Protein AF-A0A9Q1ANT7-F1 (afdb_monomer)

Organism: NCBI:txid2511006

Sequence (98 aa):
MLDNAIFPDCITYSTIMYQYCRRGNLDGAIELWDAMLNKGLKPDTLAYNFLIYGCCIAGELGKAFEFRDDMIRRGVKPNQATHSALTREVFKEVFYFY

Nearest PDB structures (foldseek):
  5i9h-assembly1_A  TM=9.262E-01  e=2.438E-06  unidentified
  5i9f-assembly1_A  TM=9.531E-01  e=4.478E-06  unidentified
  5orm-assembly1_A  TM=9.279E-01  e=4.237E-06  synthetic construct
  4pjs-assembly1_A  TM=9.174E-01  e=3.590E-06  unidentified
  4pjq-assembly2_B  TM=8.699E-01  e=2.182E-06  unidentified

InterPro domains:
  IPR002885 Pentatricopeptide repe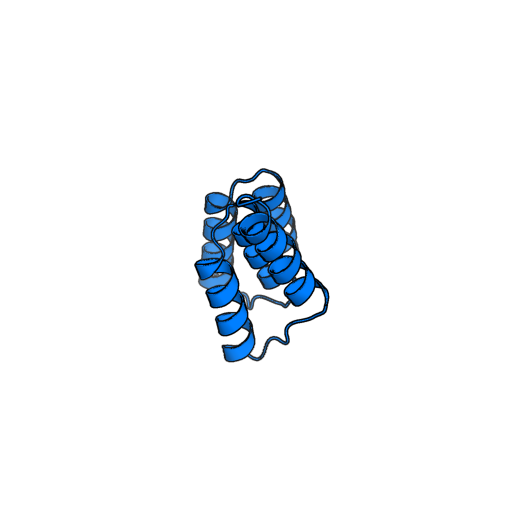at [PF13041] (8-56)
  IPR002885 Pentatricopeptide repeat [PS51375] (9-43)
  IPR002885 Pentatricopeptide repeat [PS51375] (44-78)
  IPR002885 Pentatricopeptide repeat [TIGR00756] (11-45)
  IPR002885 Pentatricopeptide repeat [TIGR00756] (47-79)
  IPR011990 Tetratricopeptide-like helical domain superfamily [G3DSA:1.25.40.10] (1-95)

pLDDT: mean 82.61, std 16.27, range [38.5, 95.88]

Mean predicted aligned error: 7.46 Å

Solvent-accessible surface area (backbone atoms only — not comparable to full-atom values): 5551 Å² total; per-residue (Å²): 132,84,81,79,78,76,74,80,48,70,65,53,50,34,54,52,31,38,53,26,24,76,70,70,36,44,66,64,24,49,54,48,48,51,52,39,49,76,70,70,52,75,81,50,64,64,42,50,37,35,51,30,38,18,25,30,77,71,68,37,50,68,60,22,50,52,50,53,51,50,34,50,77,72,71,39,70,84,49,74,65,45,53,50,37,57,51,63,42,56,57,53,70,69,55,76,79,113

Foldseek 3Di:
DPPPPPPDALVNLLVVLLVCLVVLNLVVSVVSVVVCVVVVHDHAQSSLLSNLLSCLVNVVLVVSVVSVVVCVVVVHDHDPSSVCSNVVSVVVVVPVVD

Secondary structure (DSSP, 8-state):
---------HHHHHHHHHHHHHTT-HHHHHHHHHHHHHTTPPP-HHHHHHHHHHHHHTT-HHHHHHHHHHHHHTTPPP-HHHHHHHHHHHHHHHHTT-

Structure (mmCIF, N/CA/C/O backbone):
data_AF-A0A9Q1ANT7-F1
#
_entry.id   AF-A0A9Q1ANT7-F1
#
loop_
_atom_site.group_PDB
_atom_site.id
_atom_site.type_symbol
_atom_site.label_atom_id
_atom_site.label_alt_id
_atom_site.label_comp_id
_atom_site.label_asym_id
_atom_site.label_entity_id
_atom_site.label_seq_id
_atom_site.pdbx_PDB_ins_code
_atom_site.Cartn_x
_atom_site.Cartn_y
_atom_site.Cartn_z
_atom_site.occupancy
_atom_site.B_iso_or_equiv
_atom_site.auth_seq_id
_atom_site.auth_comp_id
_atom_site.auth_asym_id
_atom_site.auth_atom_id
_atom_site.pdbx_PDB_model_num
ATOM 1 N N . MET A 1 1 ? 22.146 11.677 -26.694 1.00 38.50 1 MET A N 1
ATOM 2 C CA . MET A 1 1 ? 21.636 11.617 -25.311 1.00 38.50 1 MET A CA 1
ATOM 3 C C . MET A 1 1 ? 20.795 10.361 -25.235 1.00 38.50 1 MET A C 1
ATOM 5 O O . MET A 1 1 ? 19.739 10.325 -25.847 1.00 38.50 1 MET A O 1
ATOM 9 N N . LEU A 1 2 ? 21.349 9.289 -24.666 1.00 40.75 2 LEU A N 1
ATOM 10 C CA . LEU A 1 2 ? 20.610 8.046 -24.465 1.00 40.75 2 LEU A CA 1
ATOM 11 C C . LEU A 1 2 ? 19.692 8.285 -23.274 1.00 40.75 2 LEU A C 1
ATOM 13 O O . LEU A 1 2 ? 20.160 8.414 -22.145 1.00 40.75 2 LEU A O 1
ATOM 17 N N . ASP A 1 3 ? 18.409 8.428 -23.571 1.00 45.53 3 ASP A N 1
ATOM 18 C CA . ASP A 1 3 ? 17.338 8.400 -22.592 1.00 45.53 3 ASP A CA 1
ATOM 19 C C . ASP A 1 3 ? 17.338 6.980 -22.005 1.00 45.53 3 ASP A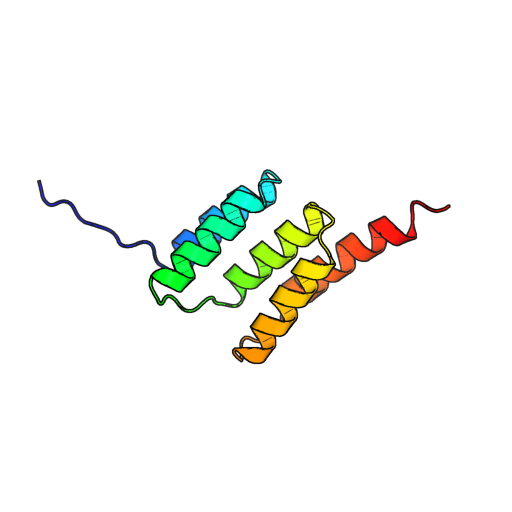 C 1
ATOM 21 O O . ASP A 1 3 ? 16.750 6.048 -22.556 1.00 45.53 3 ASP A O 1
ATOM 25 N N . ASN A 1 4 ? 18.138 6.768 -20.957 1.00 42.44 4 ASN A N 1
ATOM 26 C CA . ASN A 1 4 ? 18.110 5.543 -20.170 1.00 42.44 4 ASN A CA 1
ATOM 27 C C . ASN A 1 4 ? 16.763 5.537 -19.450 1.00 42.44 4 ASN A C 1
ATOM 29 O O . ASN A 1 4 ? 16.662 5.986 -18.310 1.00 42.44 4 ASN A O 1
ATOM 33 N N . ALA A 1 5 ? 15.723 5.074 -20.140 1.00 49.00 5 ALA A N 1
ATOM 34 C CA . ALA A 1 5 ? 14.411 4.835 -19.571 1.00 49.00 5 ALA A CA 1
ATOM 35 C C . ALA A 1 5 ? 14.546 3.727 -18.518 1.00 49.00 5 ALA A C 1
ATOM 37 O O . ALA A 1 5 ? 14.366 2.542 -18.795 1.00 49.00 5 ALA A O 1
ATOM 38 N N . ILE A 1 6 ? 14.936 4.114 -17.303 1.00 59.06 6 ILE A N 1
ATOM 39 C CA . ILE A 1 6 ? 14.898 3.247 -16.134 1.00 59.06 6 ILE A CA 1
ATOM 40 C C . ILE A 1 6 ? 13.415 3.031 -15.855 1.00 59.06 6 ILE A C 1
ATOM 42 O O . ILE A 1 6 ? 12.725 3.917 -15.349 1.00 59.06 6 ILE A O 1
ATOM 46 N N . PHE A 1 7 ? 12.905 1.871 -16.256 1.00 60.56 7 PHE A N 1
ATOM 47 C CA . PHE A 1 7 ? 11.543 1.483 -15.935 1.00 60.56 7 PHE A CA 1
ATOM 48 C C . PHE A 1 7 ? 11.442 1.287 -14.419 1.00 60.56 7 PHE A C 1
ATOM 50 O O . PHE A 1 7 ? 12.212 0.496 -13.871 1.00 60.56 7 PHE A O 1
ATOM 57 N N . PRO A 1 8 ? 10.520 1.989 -13.735 1.00 71.69 8 PRO A N 1
ATOM 58 C CA . PRO A 1 8 ? 10.300 1.784 -12.312 1.00 71.69 8 PRO A CA 1
ATOM 59 C C . PRO A 1 8 ? 9.938 0.322 -12.044 1.00 71.69 8 PRO A C 1
ATOM 61 O O . PRO A 1 8 ? 9.010 -0.214 -12.654 1.00 71.69 8 PRO A O 1
ATOM 64 N N . ASP A 1 9 ? 10.674 -0.309 -11.139 1.00 77.81 9 ASP A N 1
ATOM 65 C CA . ASP A 1 9 ? 10.420 -1.663 -10.659 1.00 77.81 9 ASP A CA 1
ATOM 66 C C . ASP A 1 9 ? 9.498 -1.655 -9.424 1.00 77.81 9 ASP A C 1
ATOM 68 O O . ASP A 1 9 ? 9.088 -0.600 -8.927 1.00 77.81 9 ASP A O 1
ATOM 72 N N . CYS A 1 10 ? 9.160 -2.839 -8.901 1.00 79.38 10 CYS A N 1
ATOM 73 C CA . CYS A 1 10 ? 8.298 -2.970 -7.721 1.00 79.38 10 CYS A CA 1
ATOM 74 C C . CYS A 1 10 ? 8.825 -2.183 -6.507 1.00 79.38 10 CYS A C 1
ATOM 76 O O . CYS A 1 10 ? 8.029 -1.647 -5.734 1.00 79.38 10 CYS A O 1
ATOM 78 N N . ILE A 1 11 ? 10.150 -2.074 -6.351 1.00 81.50 11 ILE A N 1
ATOM 79 C CA . ILE A 1 11 ? 10.787 -1.336 -5.252 1.00 81.50 11 ILE A CA 1
ATOM 80 C C . ILE A 1 11 ? 10.533 0.163 -5.408 1.00 81.50 11 ILE A C 1
ATOM 82 O O . ILE A 1 11 ? 10.179 0.836 -4.435 1.00 81.50 11 ILE A O 1
ATOM 86 N N . THR A 1 12 ? 10.663 0.683 -6.629 1.00 85.81 12 THR A N 1
ATOM 87 C CA . THR A 1 12 ? 10.409 2.092 -6.938 1.00 85.81 12 THR A CA 1
ATOM 88 C C . THR A 1 12 ? 8.957 2.459 -6.640 1.00 85.81 12 THR A C 1
ATOM 90 O O . THR A 1 12 ? 8.708 3.407 -5.896 1.00 85.81 12 THR A O 1
ATOM 93 N N . TYR A 1 13 ? 7.997 1.666 -7.129 1.00 88.12 13 TYR A N 1
ATOM 94 C CA . TYR A 1 13 ? 6.575 1.865 -6.831 1.00 88.12 13 TYR A CA 1
ATOM 95 C C . TYR A 1 13 ? 6.294 1.817 -5.327 1.00 88.12 13 TYR A C 1
ATOM 97 O O . TYR A 1 13 ? 5.732 2.765 -4.780 1.00 88.12 13 TYR A O 1
ATOM 105 N N . SER A 1 14 ? 6.767 0.774 -4.640 1.00 83.56 14 SER A N 1
ATOM 106 C CA . SER A 1 14 ? 6.552 0.599 -3.198 1.00 83.56 14 SER A CA 1
ATOM 107 C C . SER A 1 14 ? 7.113 1.768 -2.384 1.00 83.56 14 SER A C 1
ATOM 109 O O . SER A 1 14 ? 6.467 2.263 -1.462 1.00 83.56 14 SER A O 1
ATOM 111 N N . THR A 1 15 ? 8.300 2.260 -2.749 1.00 87.81 15 THR A N 1
ATOM 112 C CA . THR A 1 15 ? 8.940 3.399 -2.076 1.00 87.81 15 THR A CA 1
ATOM 113 C C . THR A 1 15 ? 8.108 4.668 -2.214 1.00 87.81 15 THR A C 1
ATOM 115 O O . THR A 1 15 ? 7.912 5.382 -1.229 1.00 87.81 15 THR A O 1
ATOM 118 N N . ILE A 1 16 ? 7.603 4.957 -3.416 1.00 88.94 16 ILE A N 1
ATOM 119 C CA . ILE A 1 16 ? 6.809 6.164 -3.656 1.00 88.94 16 ILE A CA 1
ATOM 120 C C . ILE A 1 16 ? 5.429 6.029 -2.994 1.00 88.94 16 ILE A C 1
ATOM 122 O O . ILE A 1 16 ? 4.996 6.963 -2.319 1.00 88.94 16 ILE A O 1
ATOM 126 N N . MET A 1 17 ? 4.784 4.860 -3.079 1.00 89.44 17 MET A N 1
ATOM 127 C CA . MET A 1 17 ? 3.526 4.571 -2.377 1.00 89.44 17 MET A CA 1
ATOM 128 C C . MET A 1 17 ? 3.651 4.827 -0.872 1.00 89.44 17 MET A C 1
ATOM 130 O O . MET A 1 17 ? 2.813 5.515 -0.296 1.00 89.44 17 MET A O 1
ATOM 134 N N . TYR A 1 18 ? 4.737 4.374 -0.239 1.00 87.00 18 TYR A N 1
ATOM 135 C CA . TYR A 1 18 ? 4.993 4.664 1.172 1.00 87.00 18 TYR A CA 1
ATOM 136 C C . TYR A 1 18 ? 5.048 6.167 1.468 1.00 87.00 18 TYR A C 1
ATOM 138 O O . TYR A 1 18 ? 4.491 6.615 2.472 1.00 87.00 18 TYR A O 1
ATOM 146 N N . GLN A 1 19 ? 5.685 6.968 0.605 1.00 90.62 19 GLN A N 1
ATOM 147 C CA . GLN A 1 19 ? 5.723 8.424 0.788 1.00 90.62 19 GLN A CA 1
ATOM 148 C C . GLN A 1 19 ? 4.333 9.057 0.677 1.00 90.62 19 GLN A C 1
ATOM 150 O O . GLN A 1 19 ? 4.017 9.945 1.469 1.00 90.62 19 GLN A O 1
ATOM 155 N N . TYR A 1 20 ? 3.502 8.592 -0.259 1.00 89.75 20 TYR A N 1
ATOM 156 C CA . TYR A 1 20 ? 2.110 9.030 -0.384 1.00 89.75 20 TYR A CA 1
ATOM 157 C C . TYR A 1 20 ? 1.299 8.686 0.871 1.00 89.75 20 TYR A C 1
ATOM 159 O O . TYR A 1 20 ? 0.732 9.588 1.494 1.00 89.75 20 TYR A O 1
ATOM 167 N N . CYS A 1 21 ? 1.351 7.430 1.326 1.00 86.38 21 CYS A N 1
ATOM 168 C CA . CYS A 1 21 ? 0.664 6.983 2.540 1.00 86.38 21 CYS A CA 1
ATOM 169 C C . CYS A 1 21 ? 1.109 7.771 3.781 1.00 86.38 21 CYS A C 1
ATOM 171 O O . CYS A 1 21 ? 0.276 8.223 4.560 1.00 86.38 21 CYS A O 1
ATOM 173 N N . ARG A 1 22 ? 2.417 8.017 3.949 1.00 84.69 22 ARG A N 1
ATOM 174 C CA . ARG A 1 22 ? 2.948 8.825 5.064 1.00 84.69 22 ARG A CA 1
ATOM 175 C C . ARG A 1 22 ? 2.458 10.267 5.075 1.00 84.69 22 ARG A C 1
ATOM 177 O O . ARG A 1 22 ? 2.416 10.875 6.140 1.00 84.69 22 ARG A O 1
ATOM 184 N N . ARG A 1 23 ? 2.159 10.829 3.905 1.00 87.88 23 ARG A N 1
ATOM 185 C CA . ARG A 1 23 ? 1.626 12.190 3.757 1.00 87.88 23 ARG A CA 1
ATOM 186 C C . ARG A 1 23 ? 0.099 12.234 3.870 1.00 87.88 23 ARG A C 1
ATOM 188 O O . ARG A 1 23 ? -0.471 13.301 3.681 1.00 87.88 23 ARG A O 1
ATOM 195 N N . GLY A 1 24 ? -0.551 11.101 4.151 1.00 84.62 24 GLY A N 1
ATOM 196 C CA . GLY A 1 24 ? -2.010 10.988 4.193 1.00 84.62 24 GLY A CA 1
ATOM 197 C C . GLY A 1 24 ? -2.673 11.065 2.816 1.00 84.62 24 GLY A C 1
ATOM 198 O O . GLY A 1 24 ? -3.887 11.197 2.736 1.00 84.62 24 GLY A O 1
ATOM 199 N N . ASN A 1 25 ? -1.901 10.987 1.730 1.00 90.50 25 ASN A N 1
ATOM 200 C CA . ASN A 1 25 ? -2.436 11.011 0.374 1.00 90.50 25 ASN A CA 1
ATOM 201 C C . ASN A 1 25 ? -2.656 9.571 -0.105 1.00 90.50 25 ASN A C 1
ATOM 203 O O . ASN A 1 25 ? -1.808 8.995 -0.787 1.00 90.50 25 ASN A O 1
ATOM 207 N N . LEU A 1 26 ? -3.775 8.979 0.317 1.00 91.75 26 LEU A N 1
ATOM 208 C CA . LEU A 1 26 ? -4.144 7.616 -0.060 1.00 91.75 26 LEU A CA 1
ATOM 209 C C . LEU A 1 26 ? -4.464 7.502 -1.557 1.00 91.75 26 LEU A C 1
ATOM 211 O O . LEU A 1 26 ? -4.051 6.527 -2.179 1.00 91.75 26 LEU A O 1
ATOM 215 N N . ASP A 1 27 ? -5.114 8.507 -2.144 1.00 93.62 27 ASP A N 1
ATOM 216 C CA . ASP A 1 27 ? -5.492 8.500 -3.562 1.00 93.62 27 ASP A CA 1
ATOM 217 C C . ASP A 1 27 ? -4.263 8.367 -4.468 1.00 93.62 27 ASP A C 1
ATOM 219 O O . ASP A 1 27 ? -4.210 7.481 -5.317 1.00 93.62 27 ASP A O 1
ATOM 223 N N . GLY A 1 28 ? -3.206 9.144 -4.209 1.00 93.88 28 GLY A N 1
ATOM 224 C CA . GLY A 1 28 ? -1.950 9.033 -4.957 1.00 93.88 28 GLY A CA 1
ATOM 225 C C . GLY A 1 28 ? -1.240 7.685 -4.771 1.00 93.88 28 GLY A C 1
ATOM 226 O O . GLY A 1 28 ? -0.560 7.206 -5.679 1.00 93.88 28 GLY A O 1
ATOM 227 N N . ALA A 1 29 ? -1.409 7.030 -3.616 1.00 93.62 29 ALA A N 1
ATOM 228 C CA . ALA A 1 29 ? -0.897 5.675 -3.414 1.00 93.62 29 ALA A CA 1
ATOM 229 C C . ALA A 1 29 ? -1.694 4.631 -4.219 1.00 93.62 29 ALA A C 1
ATOM 231 O O . ALA A 1 29 ? -1.093 3.694 -4.745 1.00 93.62 29 ALA A O 1
ATOM 232 N N . ILE A 1 30 ? -3.014 4.805 -4.346 1.00 93.69 30 ILE A N 1
ATOM 233 C CA . ILE A 1 30 ? -3.890 3.943 -5.155 1.00 93.69 30 ILE A CA 1
ATOM 234 C C . ILE A 1 30 ? -3.612 4.140 -6.651 1.00 93.69 30 ILE A C 1
ATOM 236 O O . ILE A 1 30 ? -3.466 3.161 -7.375 1.00 93.69 30 ILE A O 1
ATOM 240 N N . GLU A 1 31 ? -3.423 5.374 -7.117 1.00 94.56 31 GLU A N 1
ATOM 241 C CA . GLU A 1 31 ? -3.044 5.635 -8.514 1.00 94.56 31 GLU A CA 1
ATOM 242 C C . GLU A 1 31 ? -1.733 4.928 -8.894 1.00 94.56 31 GLU A C 1
ATOM 244 O O . GLU A 1 31 ? -1.610 4.342 -9.973 1.00 94.56 31 GLU A O 1
ATOM 249 N N . LEU A 1 32 ? -0.743 4.935 -7.993 1.00 92.75 32 LEU A N 1
ATOM 250 C CA . LEU A 1 32 ? 0.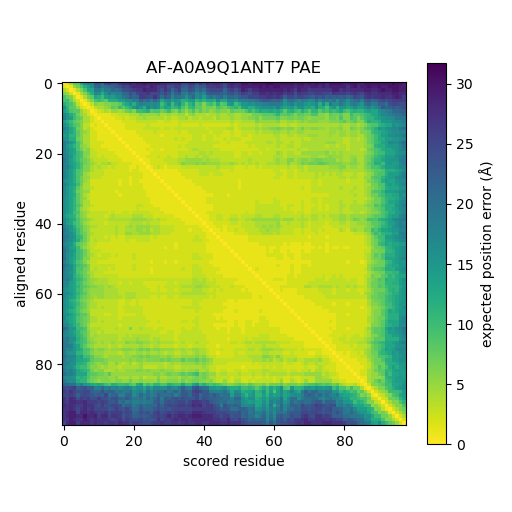510 4.210 -8.202 1.00 92.75 32 LEU A CA 1
ATOM 251 C C . LEU A 1 32 ? 0.335 2.696 -8.186 1.00 92.75 32 LEU A C 1
ATOM 253 O O . LEU A 1 32 ? 1.009 2.005 -8.953 1.00 92.75 32 LEU A O 1
ATOM 257 N N . TRP A 1 33 ? -0.548 2.184 -7.335 1.00 93.75 33 TRP A N 1
ATOM 258 C CA . TRP A 1 33 ? -0.906 0.773 -7.317 1.00 93.75 33 TRP A CA 1
ATOM 259 C C . TRP A 1 33 ? -1.516 0.330 -8.645 1.00 93.75 33 TRP A C 1
ATOM 261 O O . TRP A 1 33 ? -1.057 -0.641 -9.248 1.00 93.75 33 TRP A O 1
ATOM 271 N N . ASP A 1 34 ? -2.486 1.083 -9.155 1.00 94.06 34 ASP A N 1
ATOM 272 C CA . ASP A 1 34 ? -3.124 0.783 -10.433 1.00 94.06 34 ASP A CA 1
ATOM 273 C C . ASP A 1 34 ? -2.120 0.887 -11.583 1.00 94.06 34 ASP A C 1
ATOM 275 O O . ASP A 1 34 ? -2.073 0.022 -12.457 1.00 94.06 34 ASP A O 1
ATOM 279 N N . ALA A 1 35 ? -1.238 1.890 -11.559 1.00 92.62 35 ALA A N 1
ATOM 280 C CA . ALA A 1 35 ? -0.158 2.010 -12.532 1.00 92.62 35 ALA A CA 1
ATOM 281 C C . ALA A 1 35 ? 0.818 0.819 -12.483 1.00 92.62 35 ALA A C 1
ATOM 283 O O . ALA A 1 35 ? 1.266 0.354 -13.534 1.00 92.62 35 ALA A O 1
ATOM 284 N N . MET A 1 36 ? 1.139 0.307 -11.290 1.00 92.06 36 MET A N 1
ATOM 285 C CA . MET A 1 36 ? 1.957 -0.894 -11.109 1.00 92.06 36 MET A CA 1
ATOM 286 C C . MET A 1 36 ? 1.279 -2.120 -11.740 1.00 92.06 36 MET A C 1
ATOM 288 O O . MET A 1 36 ? 1.903 -2.833 -12.531 1.00 92.06 36 MET A O 1
ATOM 292 N N . LEU A 1 37 ? -0.008 -2.332 -11.450 1.00 92.00 37 LEU A N 1
ATOM 293 C CA . LEU A 1 37 ? -0.788 -3.444 -11.996 1.00 92.00 37 LEU A CA 1
ATOM 294 C C . LEU A 1 37 ? -0.957 -3.356 -13.518 1.00 92.00 37 LEU A C 1
ATOM 296 O O . LEU A 1 37 ? -0.771 -4.356 -14.211 1.00 92.00 37 LEU A O 1
ATOM 300 N N . ASN A 1 38 ? -1.241 -2.166 -14.050 1.00 93.38 38 ASN A N 1
ATOM 301 C CA . ASN A 1 38 ? -1.402 -1.921 -15.487 1.00 93.38 38 ASN A CA 1
ATOM 302 C C . ASN A 1 38 ? -0.113 -2.178 -16.278 1.00 93.38 38 ASN A C 1
ATOM 304 O O . ASN A 1 38 ? -0.163 -2.522 -17.457 1.00 93.38 38 ASN A O 1
ATOM 308 N N . LYS A 1 39 ? 1.051 -2.065 -15.629 1.00 90.31 39 LYS A N 1
ATOM 309 C CA . LYS A 1 39 ? 2.347 -2.457 -16.203 1.00 90.31 39 LYS A CA 1
ATOM 310 C C . LYS A 1 39 ? 2.643 -3.955 -16.100 1.00 90.31 39 LYS A C 1
ATOM 312 O O . LYS A 1 39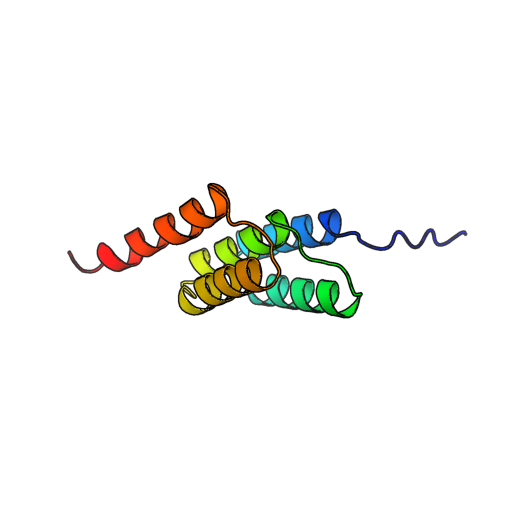 ? 3.714 -4.390 -16.514 1.00 90.31 39 LYS A O 1
ATOM 317 N N . GLY A 1 40 ? 1.730 -4.747 -15.539 1.00 89.94 40 GLY A N 1
ATOM 318 C CA . GLY A 1 40 ? 1.906 -6.184 -15.332 1.00 89.94 40 GLY A CA 1
ATOM 319 C C . GLY A 1 40 ? 2.889 -6.529 -14.211 1.00 89.94 40 GLY A C 1
ATOM 320 O O . GLY A 1 40 ? 3.301 -7.686 -14.096 1.00 89.94 40 GLY A O 1
ATOM 321 N N . LEU A 1 41 ? 3.275 -5.552 -13.384 1.00 90.12 41 LEU A N 1
ATOM 322 C CA . LEU A 1 41 ? 4.127 -5.809 -12.230 1.00 90.12 41 LEU A CA 1
ATOM 323 C C . LEU A 1 41 ? 3.324 -6.560 -11.167 1.00 90.12 41 LEU A C 1
ATOM 325 O O . LEU A 1 41 ? 2.160 -6.258 -10.905 1.00 90.12 41 LEU A O 1
ATOM 329 N N . LYS A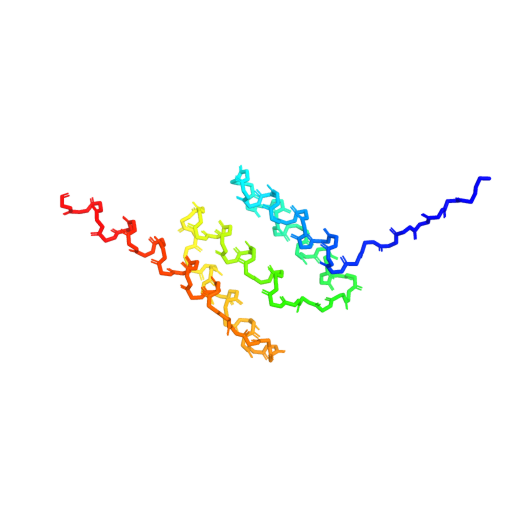 1 42 ? 3.961 -7.552 -10.543 1.00 89.69 42 LYS A N 1
ATOM 330 C CA . LYS A 1 42 ? 3.361 -8.322 -9.453 1.00 89.69 42 LYS A CA 1
ATOM 331 C C . LYS A 1 42 ? 3.656 -7.621 -8.129 1.00 89.69 42 LYS A C 1
ATOM 333 O O . LYS A 1 42 ? 4.835 -7.509 -7.783 1.00 89.69 42 LYS A O 1
ATOM 338 N N . PRO A 1 43 ? 2.631 -7.161 -7.393 1.00 89.94 43 PRO A N 1
ATOM 339 C CA . PRO A 1 43 ? 2.838 -6.597 -6.071 1.00 89.94 43 PRO A CA 1
ATOM 340 C C . PRO A 1 43 ? 3.403 -7.641 -5.120 1.00 89.94 43 PRO A C 1
ATOM 342 O O . PRO A 1 43 ? 2.959 -8.791 -5.104 1.00 89.94 43 PRO A O 1
ATOM 345 N N . ASP A 1 44 ? 4.388 -7.231 -4.333 1.00 89.38 44 ASP A N 1
ATOM 346 C CA . ASP A 1 44 ? 4.970 -8.047 -3.281 1.00 89.38 44 ASP A CA 1
ATOM 347 C C . ASP A 1 44 ? 4.356 -7.696 -1.918 1.00 89.38 44 ASP A C 1
ATOM 349 O O . ASP A 1 44 ? 3.508 -6.810 -1.781 1.00 89.38 44 ASP A O 1
ATOM 353 N N . THR A 1 45 ? 4.792 -8.402 -0.877 1.00 91.81 45 THR A N 1
ATOM 354 C CA . THR A 1 45 ? 4.345 -8.166 0.500 1.00 91.81 45 THR A CA 1
ATOM 355 C C . THR A 1 45 ? 4.524 -6.707 0.934 1.00 91.81 45 THR A C 1
ATOM 357 O O . THR A 1 45 ? 3.732 -6.204 1.730 1.00 91.81 45 THR A O 1
ATOM 360 N N . LEU A 1 46 ? 5.555 -6.021 0.433 1.00 89.81 46 LEU A N 1
ATOM 361 C CA . LEU A 1 46 ? 5.871 -4.657 0.832 1.00 89.81 46 LEU A CA 1
ATOM 362 C C . LEU A 1 46 ? 4.861 -3.661 0.247 1.00 89.81 46 LEU A C 1
ATOM 364 O O . LEU A 1 46 ? 4.326 -2.843 0.996 1.00 89.81 46 LEU A O 1
ATOM 368 N N . ALA A 1 47 ? 4.543 -3.784 -1.044 1.00 91.44 47 ALA A N 1
ATOM 369 C CA . ALA A 1 47 ? 3.538 -2.956 -1.710 1.00 91.44 47 ALA A CA 1
ATOM 370 C C . ALA A 1 47 ? 2.161 -3.060 -1.026 1.00 91.44 47 ALA A C 1
ATOM 372 O O . ALA A 1 47 ? 1.543 -2.038 -0.716 1.00 91.44 47 ALA A O 1
ATOM 373 N N . TYR A 1 48 ? 1.720 -4.284 -0.702 1.00 94.25 48 TYR A N 1
ATOM 374 C CA . TYR A 1 48 ? 0.479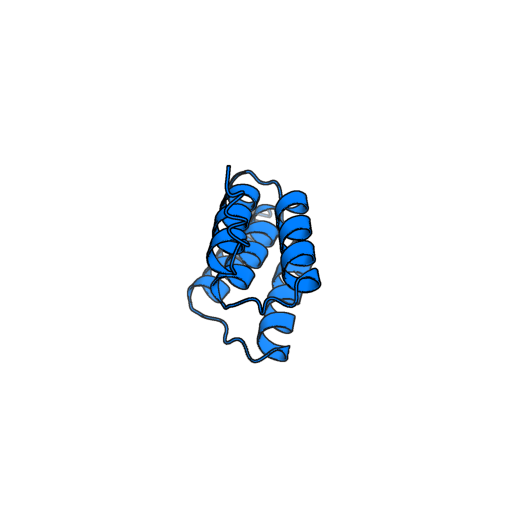 -4.508 0.053 1.00 94.25 48 TYR A CA 1
ATOM 375 C C . TYR A 1 48 ? 0.510 -3.846 1.427 1.00 94.25 48 TYR A C 1
ATOM 377 O O . TYR A 1 48 ? -0.434 -3.157 1.809 1.00 94.25 48 TYR A O 1
ATOM 385 N N . ASN A 1 49 ? 1.598 -4.032 2.174 1.00 92.62 49 ASN A N 1
ATOM 386 C CA . ASN A 1 49 ? 1.712 -3.478 3.518 1.00 92.62 49 ASN A CA 1
ATOM 387 C C . ASN A 1 49 ? 1.617 -1.950 3.530 1.00 92.62 49 ASN A C 1
ATOM 389 O O . ASN A 1 49 ? 1.044 -1.394 4.465 1.00 92.62 49 ASN A O 1
ATOM 393 N N . PHE A 1 50 ? 2.142 -1.269 2.508 1.00 91.62 50 PHE A N 1
ATOM 394 C CA . PHE A 1 50 ? 2.031 0.184 2.414 1.00 91.62 50 PHE A CA 1
ATOM 395 C C . PHE A 1 50 ? 0.612 0.657 2.118 1.00 91.62 50 PHE A C 1
ATOM 397 O O . PHE A 1 50 ? 0.171 1.597 2.774 1.00 91.62 50 PHE A O 1
ATOM 404 N N . LEU A 1 51 ? -0.130 -0.009 1.228 1.00 93.00 51 LEU A N 1
ATOM 405 C CA . LEU A 1 51 ? -1.543 0.329 1.014 1.00 93.00 51 LEU A CA 1
ATOM 406 C C . LEU A 1 51 ? -2.386 0.070 2.247 1.00 93.00 51 LEU A C 1
A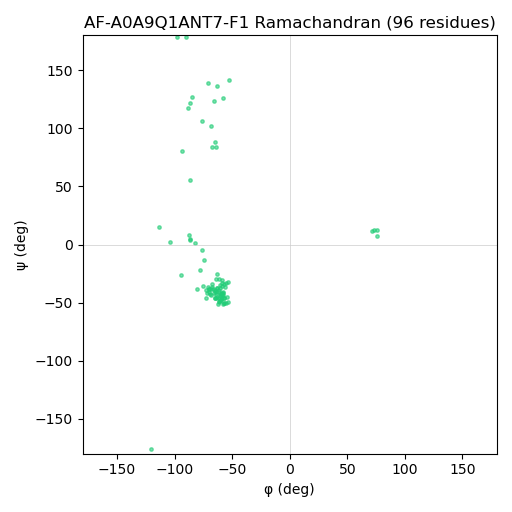TOM 408 O O . LEU A 1 51 ? -3.142 0.944 2.652 1.00 93.00 51 LEU A O 1
ATOM 412 N N . ILE A 1 52 ? -2.206 -1.087 2.882 1.00 93.25 52 ILE A N 1
ATOM 413 C CA . ILE A 1 52 ? -2.909 -1.428 4.120 1.00 93.25 52 ILE A CA 1
ATOM 414 C C . ILE A 1 52 ? -2.624 -0.361 5.181 1.00 93.25 52 ILE A C 1
ATOM 416 O O . ILE A 1 52 ? -3.551 0.158 5.791 1.00 93.25 52 ILE A O 1
ATOM 420 N N . TYR A 1 53 ? -1.359 0.033 5.348 1.00 90.44 53 TYR A N 1
ATOM 421 C CA . TYR A 1 53 ? -0.971 1.110 6.257 1.00 90.44 53 TYR A CA 1
ATOM 422 C C . TYR A 1 53 ? -1.605 2.461 5.890 1.00 90.44 53 TYR A C 1
ATOM 424 O O . TYR A 1 53 ? -2.113 3.150 6.771 1.00 90.44 53 TYR A O 1
ATOM 432 N N . GLY A 1 54 ? -1.609 2.833 4.608 1.00 90.50 54 GLY A N 1
ATOM 433 C CA . GLY A 1 54 ? -2.244 4.058 4.124 1.00 90.50 54 GLY A CA 1
ATOM 434 C C . GLY A 1 54 ? -3.752 4.087 4.376 1.00 90.50 54 GLY A C 1
ATOM 435 O O . GLY A 1 54 ? -4.256 5.076 4.901 1.00 90.50 54 GLY A O 1
ATOM 436 N N . CYS A 1 55 ? -4.456 2.993 4.070 1.00 91.44 55 CYS A N 1
ATOM 437 C CA . CYS A 1 55 ? -5.879 2.823 4.360 1.00 91.44 55 CYS A CA 1
ATOM 438 C C . CYS A 1 55 ? -6.157 2.944 5.860 1.00 91.44 55 CYS A C 1
ATOM 440 O O . CYS A 1 55 ? -7.053 3.677 6.262 1.00 91.44 55 CYS A O 1
ATOM 442 N N . CYS A 1 56 ? -5.345 2.286 6.687 1.00 89.50 56 CYS A N 1
ATOM 443 C CA . CYS A 1 56 ? -5.410 2.369 8.141 1.00 89.50 56 CYS A CA 1
ATOM 444 C C . CYS A 1 56 ? -5.275 3.823 8.641 1.00 89.50 56 CYS A C 1
ATOM 446 O O . CYS A 1 56 ? -6.133 4.281 9.390 1.00 89.50 56 CYS A O 1
ATOM 448 N N . ILE A 1 57 ? -4.264 4.581 8.195 1.00 85.75 57 ILE A N 1
ATOM 449 C CA . ILE A 1 57 ? -4.102 5.999 8.584 1.00 85.75 57 ILE A CA 1
ATOM 450 C C . ILE A 1 57 ? -5.300 6.852 8.153 1.00 85.75 57 ILE A C 1
ATOM 452 O O . ILE A 1 57 ? -5.686 7.770 8.874 1.00 85.75 57 ILE A O 1
ATOM 456 N N . ALA A 1 58 ? -5.869 6.566 6.981 1.00 87.44 58 ALA A N 1
ATOM 457 C CA . ALA A 1 58 ? -7.017 7.285 6.439 1.00 87.44 58 ALA A CA 1
ATOM 458 C C . ALA A 1 58 ? -8.356 6.909 7.107 1.00 87.44 58 ALA A C 1
ATOM 460 O O . ALA A 1 58 ? -9.373 7.505 6.772 1.00 87.44 58 ALA A O 1
ATOM 461 N N . GLY A 1 59 ? -8.378 5.932 8.025 1.00 88.00 59 GLY A N 1
ATOM 462 C CA . GLY A 1 59 ? -9.614 5.402 8.618 1.00 88.00 59 GLY A CA 1
ATOM 463 C C . GLY A 1 59 ? -10.407 4.474 7.686 1.00 88.00 59 GLY A C 1
ATOM 464 O O . GLY A 1 59 ? -11.500 4.033 8.018 1.00 88.00 59 GLY A O 1
ATOM 465 N N . GLU A 1 60 ? -9.852 4.116 6.529 1.00 89.75 60 GLU A N 1
ATOM 466 C CA . GLU A 1 60 ? -10.482 3.275 5.506 1.00 89.75 60 GLU A CA 1
ATOM 467 C C . GLU A 1 60 ? -10.244 1.781 5.799 1.00 89.75 60 GLU A C 1
ATOM 469 O O . GLU A 1 60 ? -9.692 1.038 4.980 1.00 89.75 60 GLU A O 1
ATOM 474 N N . LEU A 1 61 ? -10.630 1.319 6.994 1.00 88.62 61 LEU A N 1
ATOM 475 C CA . LEU A 1 61 ? -10.346 -0.048 7.455 1.00 88.62 61 LEU A CA 1
ATOM 476 C C . LEU A 1 61 ? -10.937 -1.127 6.537 1.00 88.62 61 LEU A C 1
ATOM 478 O O . LEU A 1 61 ? -10.287 -2.147 6.312 1.00 88.62 61 LEU A O 1
ATOM 482 N N . GLY A 1 62 ? -12.117 -0.893 5.951 1.00 90.44 62 GLY A N 1
ATOM 483 C CA . GLY A 1 62 ? -12.723 -1.809 4.976 1.00 90.44 62 GLY A CA 1
ATOM 484 C C . GLY A 1 62 ? -11.788 -2.099 3.797 1.00 90.44 62 GLY A C 1
ATOM 485 O O . GLY A 1 62 ? -11.467 -3.257 3.534 1.00 90.44 62 GLY A O 1
ATOM 486 N N . LYS A 1 63 ? -11.238 -1.046 3.175 1.00 92.56 63 LYS A N 1
ATOM 487 C CA . LYS A 1 63 ? -10.250 -1.175 2.090 1.00 92.56 63 LYS A CA 1
ATOM 488 C C . LYS A 1 63 ? -8.965 -1.854 2.560 1.00 92.56 63 LYS A C 1
ATOM 490 O O . LYS A 1 63 ? -8.387 -2.654 1.829 1.00 92.56 63 LYS A O 1
ATOM 495 N N . ALA A 1 64 ? -8.516 -1.577 3.786 1.00 93.19 64 ALA A N 1
ATOM 496 C CA . ALA A 1 64 ? -7.334 -2.231 4.346 1.00 93.19 64 ALA A CA 1
ATOM 497 C C . ALA A 1 64 ? -7.510 -3.764 4.420 1.00 93.19 64 ALA A C 1
ATOM 499 O O . ALA A 1 64 ? -6.597 -4.515 4.064 1.00 93.19 64 ALA A O 1
ATOM 500 N N . PHE A 1 65 ? -8.689 -4.240 4.834 1.00 93.44 65 PHE A N 1
ATOM 501 C CA . PHE A 1 65 ? -9.007 -5.670 4.833 1.00 93.44 65 PHE A CA 1
ATOM 502 C C . PHE A 1 65 ? -9.176 -6.2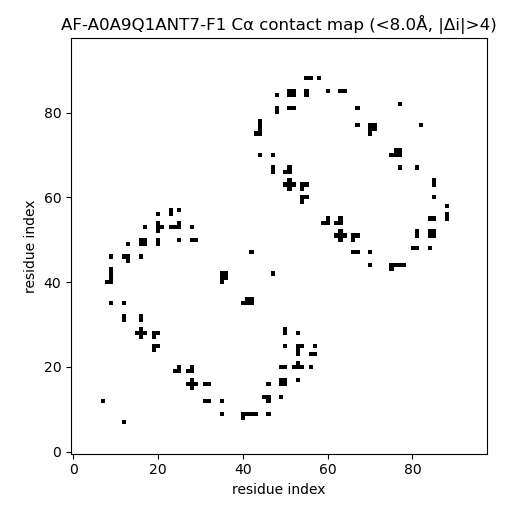36 3.420 1.00 93.44 65 PHE A C 1
ATOM 504 O O . PHE A 1 65 ? -8.664 -7.321 3.154 1.00 93.44 65 PHE A O 1
ATOM 511 N N . GLU A 1 66 ? -9.779 -5.492 2.489 1.00 95.44 66 GLU A N 1
ATOM 512 C CA . GLU A 1 66 ? -9.861 -5.903 1.080 1.00 95.44 66 GLU A CA 1
ATOM 513 C C . GLU A 1 66 ? -8.472 -6.133 0.465 1.00 95.44 66 GLU A C 1
ATOM 515 O O . GLU A 1 66 ? -8.249 -7.150 -0.198 1.00 95.44 66 GLU A O 1
ATOM 520 N N . PHE A 1 67 ? -7.506 -5.247 0.736 1.00 95.19 67 PHE A N 1
ATOM 521 C CA . PHE A 1 67 ? -6.123 -5.428 0.288 1.00 95.19 67 PHE A CA 1
ATOM 522 C C . PHE A 1 67 ? -5.448 -6.636 0.938 1.00 95.19 67 PHE A C 1
ATOM 524 O O . PHE A 1 67 ? -4.734 -7.374 0.258 1.00 95.19 67 PHE A O 1
ATOM 531 N N . ARG A 1 68 ? -5.686 -6.889 2.232 1.00 94.88 68 ARG A N 1
ATOM 532 C CA . ARG A 1 68 ? -5.200 -8.110 2.896 1.00 94.88 68 ARG A CA 1
ATOM 533 C C . ARG A 1 68 ? -5.784 -9.369 2.252 1.00 94.88 68 ARG A C 1
ATOM 535 O O . ARG A 1 68 ? -5.077 -10.363 2.092 1.00 94.88 68 ARG A O 1
ATOM 542 N N . ASP A 1 69 ? -7.058 -9.358 1.899 1.00 95.81 69 ASP A N 1
ATOM 543 C CA . ASP A 1 69 ? -7.708 -10.531 1.326 1.00 95.81 69 ASP A CA 1
ATOM 544 C C . ASP A 1 69 ? -7.294 -10.739 -0.139 1.00 95.81 69 ASP A C 1
ATOM 546 O O . ASP A 1 69 ? -7.083 -11.874 -0.569 1.00 95.81 69 ASP A O 1
ATOM 550 N N . ASP A 1 70 ? -7.080 -9.666 -0.908 1.00 95.44 70 ASP A N 1
ATOM 551 C CA . ASP A 1 70 ? -6.443 -9.726 -2.232 1.00 95.44 70 ASP A CA 1
ATOM 552 C C . ASP A 1 70 ? -5.012 -10.288 -2.168 1.00 95.44 70 ASP A C 1
ATOM 554 O O . ASP A 1 70 ? -4.666 -11.172 -2.955 1.00 95.44 70 ASP A O 1
ATOM 558 N N . MET A 1 71 ? -4.219 -9.863 -1.180 1.00 95.31 71 MET A N 1
ATOM 559 C CA . MET A 1 71 ? -2.879 -10.392 -0.906 1.00 95.31 71 MET A CA 1
ATOM 560 C C . MET A 1 71 ? -2.908 -11.922 -0.749 1.00 95.31 71 MET A C 1
ATOM 562 O O . MET A 1 71 ? -2.166 -12.632 -1.432 1.00 95.31 71 MET A O 1
ATOM 566 N N . ILE A 1 72 ? -3.826 -12.441 0.078 1.00 94.94 72 ILE A N 1
ATOM 567 C CA . ILE A 1 72 ? -4.003 -13.884 0.302 1.00 94.94 72 ILE A CA 1
ATOM 568 C C . ILE A 1 72 ? -4.463 -14.591 -0.979 1.00 94.94 72 ILE A C 1
ATOM 570 O O . ILE A 1 72 ? -3.898 -15.625 -1.339 1.00 94.94 72 ILE A O 1
ATOM 574 N N . ARG A 1 73 ? -5.451 -14.036 -1.696 1.00 95.88 73 ARG A N 1
ATOM 575 C CA . ARG A 1 73 ? -5.964 -14.611 -2.956 1.00 95.88 73 ARG A CA 1
ATOM 576 C C . ARG A 1 73 ? -4.881 -14.744 -4.025 1.00 95.88 73 ARG A C 1
ATOM 578 O O . ARG A 1 73 ? -4.908 -15.694 -4.801 1.00 95.88 73 ARG A O 1
ATOM 585 N N . ARG A 1 74 ? -3.913 -13.826 -4.053 1.00 92.50 74 ARG A N 1
ATOM 586 C CA . ARG A 1 74 ? -2.769 -13.848 -4.982 1.00 92.50 74 ARG A CA 1
ATOM 587 C C . ARG A 1 74 ? -1.584 -14.678 -4.482 1.00 92.50 74 ARG A C 1
ATOM 589 O O . ARG A 1 74 ? -0.546 -14.706 -5.138 1.00 92.50 74 ARG A O 1
ATOM 596 N N . GLY A 1 75 ? -1.726 -15.364 -3.345 1.00 93.50 75 GLY A N 1
ATOM 597 C CA . GLY A 1 75 ? -0.683 -16.213 -2.768 1.00 93.50 75 GLY A CA 1
ATOM 598 C C . GLY A 1 75 ? 0.448 -15.438 -2.087 1.00 93.50 75 GLY A C 1
ATOM 599 O O . GLY A 1 75 ? 1.483 -16.020 -1.765 1.00 93.50 75 GLY A O 1
ATOM 600 N N . VAL A 1 76 ? 0.270 -14.138 -1.849 1.00 93.88 76 VAL A N 1
ATOM 601 C CA . VAL A 1 76 ? 1.215 -13.320 -1.088 1.00 93.88 76 VAL A CA 1
ATOM 602 C C . VAL A 1 76 ? 0.887 -13.493 0.397 1.00 93.88 76 VAL A C 1
ATOM 604 O O . VAL A 1 76 ? -0.256 -13.350 0.821 1.00 93.88 76 VAL A O 1
ATOM 607 N N . LYS A 1 77 ? 1.880 -13.853 1.215 1.00 92.25 77 LYS A N 1
ATOM 608 C CA . LYS A 1 77 ? 1.650 -14.182 2.629 1.00 92.25 77 LYS A CA 1
ATOM 609 C C . LYS A 1 77 ? 1.688 -12.920 3.505 1.00 92.25 77 LYS A C 1
ATOM 611 O O . LYS A 1 77 ? 2.737 -12.267 3.533 1.00 92.25 77 LYS A O 1
ATOM 616 N N . PRO A 1 78 ? 0.612 -12.598 4.253 1.00 92.19 78 PRO A N 1
ATOM 617 C CA . PRO A 1 78 ? 0.647 -11.566 5.287 1.00 92.19 78 PRO A CA 1
ATOM 618 C C . PRO A 1 78 ? 1.785 -11.803 6.282 1.00 92.19 78 PRO A C 1
ATOM 620 O O . PRO A 1 78 ? 2.067 -12.944 6.656 1.00 92.19 78 PRO A O 1
ATOM 623 N N . ASN A 1 79 ? 2.438 -10.731 6.723 1.00 91.06 79 ASN A N 1
ATOM 624 C CA . ASN A 1 79 ? 3.518 -10.798 7.703 1.00 91.06 79 ASN A CA 1
ATOM 625 C C . ASN A 1 79 ? 3.192 -9.975 8.958 1.00 91.06 79 ASN A C 1
ATOM 627 O O . ASN A 1 79 ? 2.103 -9.420 9.113 1.00 91.06 79 ASN A O 1
ATOM 631 N N . GLN A 1 80 ? 4.154 -9.896 9.879 1.00 87.88 80 GLN A N 1
ATOM 632 C CA . GLN A 1 80 ? 3.990 -9.148 11.124 1.00 87.88 80 GLN A CA 1
ATOM 633 C C . GLN A 1 80 ? 3.613 -7.678 10.882 1.00 87.88 80 GLN A C 1
ATOM 635 O O . GLN A 1 80 ? 2.802 -7.138 11.632 1.00 87.88 80 GLN A O 1
ATOM 640 N N . ALA A 1 81 ? 4.143 -7.039 9.832 1.00 86.62 81 ALA A N 1
ATOM 641 C CA . ALA A 1 81 ? 3.800 -5.660 9.495 1.00 86.62 81 ALA A CA 1
ATOM 642 C C . ALA A 1 81 ? 2.347 -5.539 9.013 1.00 86.62 81 ALA A C 1
ATOM 644 O O . ALA A 1 81 ? 1.661 -4.614 9.439 1.00 86.62 81 ALA A O 1
ATOM 645 N N . THR A 1 82 ? 1.846 -6.506 8.234 1.00 87.75 82 THR A N 1
ATOM 646 C CA . THR A 1 82 ? 0.431 -6.569 7.830 1.00 87.75 82 THR A CA 1
ATOM 647 C C . THR A 1 82 ? -0.490 -6.594 9.049 1.00 87.75 82 THR A C 1
ATOM 649 O O . THR A 1 82 ? -1.419 -5.797 9.159 1.00 87.75 82 THR A O 1
ATOM 652 N N . HIS A 1 83 ? -0.206 -7.483 10.004 1.00 86.75 83 HIS A N 1
ATOM 653 C CA . HIS A 1 83 ? -1.003 -7.593 11.225 1.00 86.75 83 HIS A CA 1
ATOM 654 C C . HIS A 1 83 ? -0.889 -6.348 12.102 1.00 86.75 83 HIS A C 1
ATOM 656 O O . HIS A 1 83 ? -1.898 -5.870 12.602 1.00 86.75 83 HIS A O 1
ATOM 662 N N . SER A 1 84 ? 0.319 -5.799 12.246 1.00 84.25 84 SER A N 1
ATOM 663 C CA . SER A 1 84 ? 0.566 -4.594 13.046 1.00 84.25 84 SER A CA 1
ATOM 664 C C . SER A 1 84 ? -0.154 -3.364 12.493 1.00 84.25 84 SER A C 1
ATOM 666 O O . SER A 1 84 ? -0.617 -2.535 13.272 1.00 84.25 84 SER A O 1
ATOM 668 N N . ALA A 1 85 ? -0.241 -3.229 11.166 1.00 84.94 85 ALA A N 1
ATOM 669 C CA . ALA A 1 85 ? -0.950 -2.126 10.525 1.00 84.94 85 ALA A CA 1
ATOM 670 C C . ALA A 1 85 ? -2.454 -2.185 10.826 1.00 84.94 85 ALA A C 1
ATOM 672 O O . ALA A 1 85 ? -3.032 -1.191 11.254 1.00 84.94 85 ALA A O 1
ATOM 673 N N . LEU A 1 86 ? -3.052 -3.372 10.693 1.00 85.19 86 LEU A N 1
ATOM 674 C CA . LEU A 1 86 ? -4.478 -3.579 10.940 1.00 85.19 86 LEU A CA 1
ATOM 675 C C . LEU A 1 86 ? -4.839 -3.467 12.426 1.00 85.19 86 LEU A C 1
ATOM 677 O O . LEU A 1 86 ? -5.876 -2.906 12.757 1.00 85.19 86 LEU A O 1
ATOM 681 N N . THR A 1 87 ? -3.995 -3.958 13.339 1.00 78.88 87 THR A N 1
ATOM 682 C CA . THR A 1 87 ? -4.283 -3.867 14.779 1.00 78.88 87 THR A CA 1
ATOM 683 C C . THR A 1 87 ? -4.117 -2.453 15.323 1.00 78.88 87 THR A C 1
ATOM 685 O O . THR A 1 87 ? -4.936 -2.038 16.136 1.00 78.88 87 THR A O 1
ATOM 688 N N . ARG A 1 88 ? -3.103 -1.687 14.881 1.00 65.38 88 ARG A N 1
ATOM 689 C CA . ARG A 1 88 ? -2.826 -0.333 15.408 1.00 65.38 88 ARG A CA 1
ATOM 690 C C . ARG A 1 88 ? -3.998 0.634 15.281 1.00 65.38 88 ARG A C 1
ATOM 692 O O . ARG A 1 88 ? -4.147 1.475 16.160 1.00 65.38 88 ARG A O 1
ATOM 699 N N . GLU A 1 89 ? -4.797 0.532 14.225 1.00 58.31 89 GLU A N 1
ATOM 700 C CA . GLU A 1 89 ? -5.897 1.476 13.986 1.00 58.31 89 GLU A CA 1
ATOM 701 C C . GLU A 1 89 ? -7.244 0.998 14.535 1.00 58.31 89 GLU A C 1
ATOM 703 O O . GLU A 1 89 ? -8.037 1.828 14.971 1.00 58.31 89 GLU A O 1
ATOM 708 N N . VAL A 1 90 ? -7.465 -0.316 14.673 1.00 53.47 90 VAL A N 1
ATOM 709 C CA . VAL A 1 90 ? -8.640 -0.842 15.401 1.00 53.47 90 VAL A CA 1
ATOM 710 C C . VAL A 1 90 ? -8.656 -0.339 16.854 1.00 53.47 90 VAL A C 1
ATOM 712 O O . VAL A 1 90 ? -9.716 -0.086 17.419 1.00 53.47 90 VAL A O 1
ATOM 715 N N . PHE A 1 91 ? -7.487 -0.093 17.455 1.00 50.97 91 PHE A N 1
ATOM 716 C CA . PHE A 1 91 ? -7.405 0.508 18.789 1.00 50.97 91 PHE A CA 1
ATOM 717 C C . PHE A 1 91 ? -7.708 2.015 18.835 1.00 50.97 91 PHE A C 1
ATOM 719 O O . PHE A 1 91 ? -7.948 2.522 19.926 1.00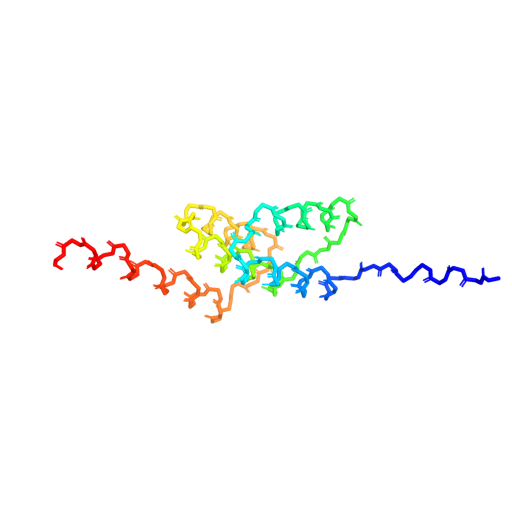 50.97 91 PHE A O 1
ATOM 726 N N . LYS A 1 92 ? -7.752 2.749 17.714 1.00 49.97 92 LYS A N 1
ATOM 727 C CA . LYS A 1 92 ? -8.242 4.138 17.741 1.00 49.97 92 LYS A CA 1
ATOM 728 C C . LYS A 1 92 ? -9.766 4.207 17.737 1.00 49.97 92 LYS A C 1
ATOM 730 O O . LYS A 1 92 ? -10.318 5.014 18.473 1.00 49.97 92 LYS A O 1
ATOM 735 N N . GLU A 1 93 ? -10.452 3.342 16.990 1.00 47.19 93 GLU A N 1
ATOM 736 C CA . GLU A 1 93 ? -11.925 3.338 16.962 1.00 47.19 93 GLU A CA 1
ATOM 737 C C . GLU A 1 93 ? -12.553 2.895 18.292 1.00 47.19 93 GLU A C 1
ATOM 739 O O . GLU A 1 93 ? -13.589 3.421 18.692 1.00 47.19 93 GLU A O 1
ATOM 744 N N . VAL A 1 94 ? -11.914 1.975 19.023 1.00 49.38 94 VAL A N 1
ATOM 745 C CA . VAL A 1 94 ? -12.473 1.432 20.277 1.00 49.38 94 VAL A CA 1
ATOM 746 C C . VAL A 1 94 ? -12.309 2.387 21.473 1.00 49.38 94 VAL A C 1
ATOM 748 O O . VAL A 1 94 ? -13.079 2.304 22.427 1.00 49.38 94 VAL A O 1
ATOM 751 N N . PHE A 1 95 ? -11.360 3.329 21.431 1.00 49.28 95 PHE A N 1
ATOM 752 C CA . PHE A 1 95 ? -11.062 4.233 22.555 1.00 49.28 95 PHE A CA 1
ATOM 753 C C . PHE A 1 95 ? -11.598 5.669 22.401 1.00 49.28 95 PHE A C 1
ATOM 755 O O . PHE A 1 95 ? -11.408 6.467 23.310 1.00 49.28 95 PHE A O 1
ATOM 762 N N . TYR A 1 96 ? -12.316 6.005 21.322 1.00 48.56 96 TYR A N 1
ATOM 763 C CA . TYR A 1 96 ? -13.036 7.292 21.212 1.00 48.56 96 TYR A CA 1
ATOM 764 C C . TYR A 1 96 ? -14.466 7.267 21.794 1.00 48.56 96 TYR A C 1
ATOM 766 O O . TYR A 1 96 ? -15.200 8.244 21.659 1.00 48.56 96 TYR A O 1
ATOM 774 N N . PHE A 1 97 ? -14.854 6.181 22.474 1.00 49.50 97 PHE A N 1
ATOM 775 C CA . PHE A 1 97 ? -16.141 6.052 23.174 1.00 49.50 97 PHE A CA 1
ATOM 776 C C . PHE A 1 97 ? -16.033 5.954 24.711 1.00 49.50 97 PHE A C 1
ATOM 778 O O . PHE A 1 97 ? -17.022 5.598 25.350 1.00 49.50 97 PHE A O 1
ATOM 785 N N . TYR A 1 98 ? -14.885 6.292 25.316 1.00 41.81 98 TYR A N 1
ATOM 786 C CA . TYR A 1 98 ? -14.747 6.446 26.775 1.00 41.81 98 TYR A CA 1
ATOM 787 C C . TYR A 1 98 ? -14.027 7.737 27.156 1.00 41.81 98 TYR A C 1
ATOM 789 O O . TYR A 1 98 ? -12.920 7.970 26.625 1.00 41.81 98 TYR A O 1
#

Radius of gyration: 14.81 Å; Cα contacts (8 Å, |Δi|>4): 106; chains: 1; bounding box: 38×28×52 Å